Protein AF-A0A353NQK4-F1 (afdb_monomer)

Radius of gyration: 13.47 Å; Cα contacts (8 Å, |Δi|>4): 122; chains: 1; bounding box: 34×25×30 Å

pLDDT: mean 97.19, std 3.07, range [75.44, 98.81]

Foldseek 3Di:
DDPVVVLPPPHDFDEEEAEQQQQHNVVVLVVVVVCVVVPHQAYHYHDQDPCPPVDDPVVVVSSVNSVVNVDDPVVVVVSVVVSVVPDPRHD

Nearest PDB structures (foldseek):
  5ey5-assembly1_C  TM=9.584E-01  e=1.186E-08  synthetic construct
  1kfc-assembly1_A-2  TM=9.372E-01  e=1.047E-07  Salmonella enterica subsp. enterica serovar Typhimurium
  6wdu-assembly1_A  TM=9.304E-01  e=8.536E-08  Salmonella enterica subsp. enterica serovar Typhimurium str. LT2
  7l5h-assembly1_A-2  TM=9.275E-01  e=9.781E-08  Salmonella enterica subsp. enterica serovar Typhimurium str. LT2
  1bks-assembly1_A  TM=9.285E-01  e=1.200E-07  Salmonella enterica subsp. enterica serovar Typhimurium

Sequence (91 aa):
MNRLPQVFSNGKAFIPFITAGDPSLEITEQLVINMAEAGADLIELGIPFSDPIAEGPVIQEADNRALIAGTTTDKIFAMVGRIRQTCQVPI

Solvent-accessible surface area (backbone atoms only — not comparable to full-atom values): 5296 Å² total; per-residue (Å²): 134,91,61,66,73,68,43,56,70,83,56,88,66,48,68,55,74,46,43,46,12,39,75,32,55,73,52,33,55,52,48,55,53,50,41,45,76,73,63,36,45,33,41,46,71,41,80,56,53,98,77,54,83,89,54,55,72,73,54,46,52,32,17,50,41,5,5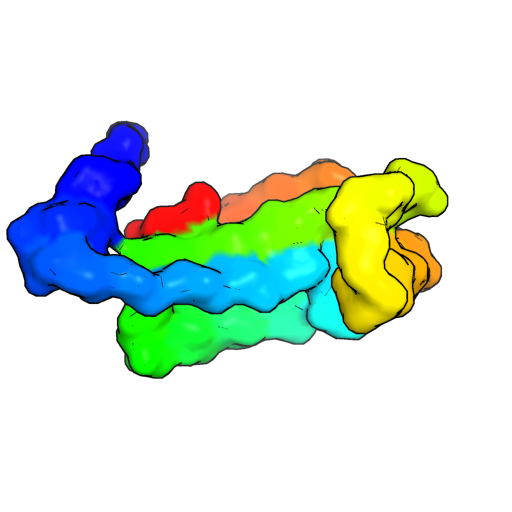0,73,60,65,52,46,72,70,59,50,53,54,48,50,58,55,48,57,77,82,47,85,60,45,108

Structure (mmCIF, N/CA/C/O backbone):
data_AF-A0A353NQK4-F1
#
_entry.id   AF-A0A353NQK4-F1
#
loop_
_atom_site.group_PDB
_atom_site.id
_atom_site.type_symbol
_atom_site.label_atom_id
_atom_site.label_alt_id
_atom_site.label_comp_id
_atom_site.label_asym_id
_atom_site.label_entity_id
_atom_site.label_seq_id
_atom_site.pdbx_PDB_ins_code
_atom_site.Cartn_x
_atom_site.Cartn_y
_atom_site.Cartn_z
_atom_site.occupancy
_atom_site.B_iso_or_equiv
_atom_site.auth_seq_id
_atom_site.auth_comp_id
_atom_site.auth_asym_id
_atom_site.auth_atom_id
_atom_site.pdbx_PDB_model_num
ATOM 1 N N . MET A 1 1 ? -20.822 -0.668 -1.486 1.00 75.44 1 MET A N 1
ATOM 2 C CA . MET A 1 1 ? -21.189 0.428 -0.560 1.00 75.44 1 MET A CA 1
ATOM 3 C C . MET A 1 1 ? -19.924 1.161 -0.150 1.00 75.44 1 MET A C 1
ATOM 5 O O . MET A 1 1 ? -18.902 0.504 0.006 1.00 75.44 1 MET A O 1
ATOM 9 N N . ASN A 1 2 ? -19.979 2.486 -0.015 1.00 91.81 2 ASN A N 1
ATOM 10 C CA . ASN A 1 2 ? -18.846 3.296 0.436 1.00 91.81 2 ASN A CA 1
ATOM 11 C C . ASN A 1 2 ? -18.666 3.144 1.958 1.00 91.81 2 ASN A C 1
ATOM 13 O O . ASN A 1 2 ? -19.619 3.350 2.705 1.00 91.81 2 ASN A O 1
ATOM 17 N N . ARG A 1 3 ? -17.458 2.772 2.392 1.00 92.75 3 ARG A N 1
ATOM 18 C CA . ARG A 1 3 ? -17.087 2.537 3.795 1.00 92.75 3 ARG A CA 1
ATOM 19 C C . ARG A 1 3 ? -16.182 3.632 4.376 1.00 92.75 3 ARG A C 1
ATOM 21 O O . ARG A 1 3 ? -15.764 3.513 5.515 1.00 92.75 3 ARG A O 1
ATOM 28 N N . LEU A 1 4 ? -15.863 4.687 3.630 1.00 94.12 4 LEU A N 1
ATOM 29 C CA . LEU A 1 4 ? -14.985 5.757 4.113 1.00 94.12 4 LEU A CA 1
ATOM 30 C C . LEU A 1 4 ? -15.609 6.618 5.227 1.00 94.12 4 LEU A C 1
ATOM 32 O O . LEU A 1 4 ? -14.893 6.938 6.169 1.00 94.12 4 LEU A O 1
ATOM 36 N N . PRO A 1 5 ? -16.917 6.957 5.220 1.00 93.69 5 PRO A N 1
ATOM 37 C CA . PRO A 1 5 ? -17.478 7.814 6.272 1.00 93.69 5 PRO A CA 1
ATOM 38 C C . PRO A 1 5 ? -17.346 7.249 7.697 1.00 93.69 5 PRO A C 1
ATOM 40 O O . PRO A 1 5 ? -17.165 8.010 8.641 1.00 93.69 5 PRO A O 1
ATOM 43 N N . GLN A 1 6 ? -17.401 5.922 7.856 1.00 92.19 6 GLN A N 1
ATOM 44 C CA . GLN A 1 6 ? -17.267 5.250 9.160 1.00 92.19 6 GLN A CA 1
ATOM 45 C C . GLN A 1 6 ? -15.827 5.255 9.705 1.00 92.19 6 GLN A C 1
ATOM 47 O O . GLN A 1 6 ? -15.650 5.189 10.914 1.00 92.19 6 GLN A O 1
ATOM 52 N N . VAL A 1 7 ? -14.807 5.381 8.847 1.00 95.69 7 VAL A N 1
ATOM 53 C CA . VAL A 1 7 ? -13.386 5.445 9.259 1.00 95.69 7 VAL A CA 1
ATOM 54 C C . VAL A 1 7 ? -13.136 6.663 10.150 1.00 95.69 7 VAL A C 1
ATOM 56 O O . VAL A 1 7 ? -12.378 6.603 11.109 1.00 95.69 7 VAL A O 1
ATOM 59 N N . PHE A 1 8 ? -13.821 7.771 9.866 1.00 94.81 8 PHE A N 1
ATOM 60 C CA . PHE A 1 8 ? -13.601 9.055 10.532 1.00 94.81 8 PHE A CA 1
ATOM 61 C C . PHE A 1 8 ? -14.659 9.383 11.597 1.00 94.81 8 PHE A C 1
ATOM 63 O O . PHE A 1 8 ? -14.630 10.468 12.176 1.00 94.81 8 PHE A O 1
ATOM 70 N N . SER A 1 9 ? -15.607 8.476 11.877 1.00 94.06 9 SER A N 1
ATOM 71 C CA . SER A 1 9 ? -16.695 8.755 12.827 1.00 94.06 9 SER A CA 1
ATOM 72 C C . SER A 1 9 ? -16.252 8.717 14.291 1.00 94.06 9 SER A C 1
ATOM 74 O O . SER A 1 9 ? -16.902 9.323 15.138 1.00 94.06 9 SER A O 1
ATOM 76 N N . ASN A 1 10 ? -15.152 8.019 14.590 1.00 87.62 10 ASN A N 1
ATOM 77 C CA . ASN A 1 10 ? -14.692 7.752 15.958 1.00 87.62 10 ASN A CA 1
ATOM 78 C C . ASN A 1 10 ? -13.414 8.526 16.331 1.00 87.62 10 ASN A C 1
ATOM 80 O O . ASN A 1 10 ? -12.736 8.178 17.296 1.00 87.62 10 ASN A O 1
ATOM 84 N N . GLY A 1 11 ? -13.095 9.596 15.597 1.00 89.25 11 GLY A N 1
ATOM 85 C CA . GLY A 1 11 ? -11.945 10.458 15.868 1.00 89.25 11 GLY A CA 1
ATOM 86 C C . GLY A 1 11 ? -10.818 10.289 14.852 1.00 89.25 11 GLY A C 1
ATOM 87 O O . GLY A 1 11 ? -11.046 10.386 13.649 1.00 89.25 11 GLY A O 1
ATOM 88 N N . LYS A 1 12 ? -9.581 10.137 15.337 1.00 95.00 12 LYS A N 1
ATOM 89 C CA . LYS A 1 12 ? -8.391 10.024 14.479 1.00 95.00 12 LYS A CA 1
ATOM 90 C C . LYS A 1 12 ? -8.338 8.639 13.837 1.00 95.00 12 LYS A C 1
ATOM 92 O O . LYS A 1 12 ? -8.546 7.662 14.543 1.00 95.00 12 LYS A O 1
ATOM 97 N N . ALA A 1 13 ? -7.989 8.590 12.555 1.00 97.31 13 ALA A N 1
ATOM 98 C CA . ALA A 1 13 ? -7.758 7.351 11.823 1.00 97.31 13 ALA A CA 1
ATOM 99 C C . ALA A 1 13 ? -6.256 7.048 11.730 1.00 97.31 13 ALA A C 1
ATOM 101 O O . ALA A 1 13 ? -5.451 7.953 11.483 1.00 97.31 13 ALA A O 1
ATOM 102 N N . PHE A 1 14 ? -5.886 5.784 11.895 1.00 97.56 14 PHE A N 1
ATOM 103 C CA . PHE A 1 14 ? -4.572 5.260 11.555 1.00 97.56 14 PHE A CA 1
ATOM 104 C C . PHE A 1 14 ? -4.623 4.588 10.179 1.00 97.56 14 PHE A C 1
ATOM 106 O O . PHE A 1 14 ? -5.375 3.634 9.969 1.00 97.56 14 PHE A O 1
ATOM 113 N N . ILE A 1 15 ? -3.826 5.113 9.244 1.00 98.31 15 ILE A N 1
ATOM 114 C CA . ILE A 1 15 ? -3.868 4.752 7.824 1.00 98.31 15 ILE A CA 1
ATOM 115 C C . ILE A 1 15 ? -2.463 4.322 7.375 1.00 98.31 15 ILE A C 1
ATOM 117 O O . ILE A 1 15 ? -1.649 5.180 7.029 1.00 98.31 15 ILE A O 1
ATOM 121 N N . PRO A 1 16 ? -2.114 3.025 7.443 1.00 98.50 16 PRO A N 1
ATOM 122 C CA . PRO A 1 16 ? -0.876 2.530 6.861 1.00 98.50 16 PRO A CA 1
ATOM 123 C C . PRO A 1 16 ? -0.944 2.507 5.330 1.00 98.50 16 PRO A C 1
ATOM 125 O O . PRO A 1 16 ? -1.978 2.188 4.742 1.00 98.50 16 PRO A O 1
ATOM 128 N N . PHE A 1 17 ? 0.201 2.775 4.707 1.00 98.75 17 PHE A N 1
ATOM 129 C CA . PHE A 1 17 ? 0.428 2.645 3.271 1.00 98.75 17 PHE A CA 1
ATOM 130 C C . PHE A 1 17 ? 1.430 1.520 3.001 1.00 98.75 17 PHE A C 1
ATOM 132 O O . PHE A 1 17 ? 2.456 1.437 3.683 1.00 98.75 17 PHE A O 1
ATOM 139 N N . ILE A 1 18 ? 1.165 0.699 1.982 1.00 98.62 18 ILE A N 1
ATOM 140 C CA . ILE A 1 18 ? 2.150 -0.213 1.385 1.00 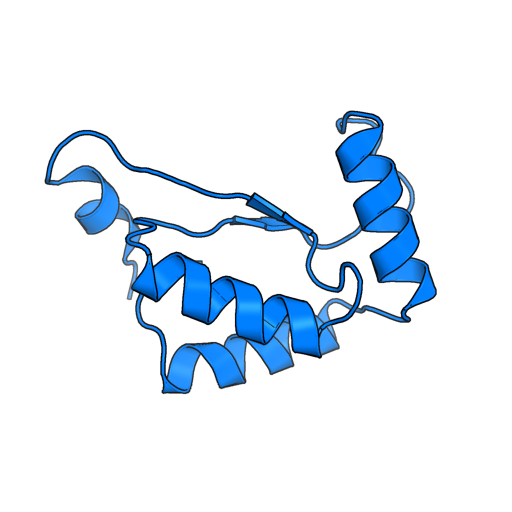98.62 18 ILE A CA 1
ATOM 141 C C . ILE A 1 18 ? 2.022 -0.227 -0.141 1.00 98.62 18 ILE A C 1
ATOM 143 O O . ILE A 1 18 ? 0.922 -0.136 -0.689 1.00 98.62 18 ILE A O 1
ATOM 147 N N . THR A 1 19 ? 3.143 -0.415 -0.835 1.00 98.81 19 THR A N 1
ATOM 148 C CA . THR A 1 19 ? 3.138 -0.692 -2.275 1.00 98.81 19 THR A CA 1
ATOM 149 C C . THR A 1 19 ? 2.701 -2.136 -2.511 1.00 98.81 19 THR A C 1
ATOM 151 O O . THR A 1 19 ? 3.288 -3.083 -1.980 1.00 98.81 19 THR A O 1
ATOM 154 N N . ALA A 1 20 ? 1.663 -2.330 -3.321 1.00 98.81 20 ALA A N 1
ATOM 155 C CA . ALA A 1 20 ? 1.177 -3.656 -3.650 1.00 98.81 20 ALA A CA 1
ATOM 156 C C . ALA A 1 20 ? 2.218 -4.417 -4.476 1.00 98.81 20 ALA A C 1
ATOM 158 O O . ALA A 1 20 ? 2.708 -3.922 -5.488 1.00 98.81 20 ALA A O 1
ATOM 159 N N . GLY A 1 21 ? 2.521 -5.643 -4.057 1.00 98.56 21 GLY A N 1
ATOM 160 C CA . GLY A 1 21 ? 3.544 -6.469 -4.681 1.00 98.56 21 GLY A CA 1
ATOM 161 C C . GLY A 1 21 ? 4.947 -6.301 -4.105 1.00 98.56 21 GLY A C 1
ATOM 162 O O . GLY A 1 21 ? 5.843 -6.980 -4.591 1.00 98.56 21 GLY A O 1
ATOM 163 N N . ASP A 1 22 ? 5.155 -5.459 -3.086 1.00 98.69 22 ASP A N 1
ATOM 164 C CA . ASP A 1 22 ? 6.441 -5.356 -2.390 1.00 98.69 22 ASP A CA 1
ATOM 165 C C . ASP A 1 22 ? 6.469 -6.229 -1.111 1.00 98.69 22 ASP A C 1
ATOM 167 O O . ASP A 1 22 ? 5.654 -6.013 -0.209 1.00 98.69 22 ASP A O 1
ATOM 171 N N . PRO A 1 23 ? 7.375 -7.223 -0.987 1.00 97.88 23 PRO A N 1
ATOM 172 C CA . PRO A 1 23 ? 8.246 -7.775 -2.033 1.00 97.88 23 PRO A CA 1
ATOM 173 C C . PRO A 1 23 ? 7.531 -8.788 -2.950 1.00 97.88 23 PRO A C 1
ATOM 175 O O . PRO A 1 23 ? 8.113 -9.229 -3.939 1.00 97.88 23 PRO A O 1
ATOM 178 N N . SER A 1 24 ? 6.303 -9.205 -2.611 1.00 98.44 24 SER A N 1
ATOM 179 C CA . SER A 1 24 ? 5.429 -10.012 -3.475 1.00 98.44 24 SER A CA 1
ATOM 180 C C . SER A 1 24 ? 3.952 -9.805 -3.116 1.00 98.44 24 SER A C 1
ATOM 182 O O . SER A 1 24 ? 3.631 -9.329 -2.025 1.00 98.44 24 SER A O 1
ATOM 184 N N . LEU A 1 25 ? 3.032 -10.196 -4.004 1.00 98.50 25 LEU A N 1
ATOM 185 C CA . LEU A 1 25 ? 1.587 -10.078 -3.755 1.00 98.50 25 LEU A CA 1
ATOM 186 C C . LEU A 1 25 ? 1.106 -10.976 -2.609 1.00 98.50 25 LEU A C 1
ATOM 188 O O . LEU A 1 25 ? 0.198 -10.601 -1.875 1.00 98.50 25 LEU A O 1
ATOM 192 N N . GLU A 1 26 ? 1.723 -12.142 -2.427 1.00 98.31 26 GLU A N 1
ATOM 193 C CA . GLU A 1 26 ? 1.419 -13.047 -1.315 1.00 98.31 26 GLU A CA 1
ATOM 194 C C . GLU A 1 26 ? 1.754 -12.396 0.030 1.00 98.31 26 GLU A C 1
ATOM 196 O O . GLU A 1 26 ? 1.012 -12.561 0.999 1.00 98.31 26 GLU A O 1
ATOM 201 N N . ILE A 1 27 ? 2.855 -11.639 0.085 1.00 98.44 27 ILE A N 1
ATOM 202 C CA . ILE A 1 27 ? 3.230 -10.876 1.276 1.00 98.44 27 ILE A CA 1
ATOM 203 C C . ILE A 1 27 ? 2.317 -9.663 1.451 1.00 98.44 27 ILE A C 1
ATOM 205 O O . ILE A 1 27 ? 1.864 -9.422 2.566 1.00 98.44 27 ILE A O 1
ATOM 209 N N . THR A 1 28 ? 1.972 -8.942 0.379 1.00 98.62 28 THR A N 1
ATOM 210 C CA . THR A 1 28 ? 0.987 -7.849 0.454 1.00 98.62 28 THR A CA 1
ATOM 211 C C . THR A 1 28 ? -0.341 -8.329 1.043 1.00 98.62 28 THR A C 1
ATOM 213 O O . THR A 1 28 ? -0.874 -7.685 1.941 1.00 98.62 28 THR A O 1
ATOM 216 N N . GLU A 1 29 ? -0.858 -9.478 0.599 1.00 98.50 29 GLU A N 1
ATOM 217 C CA . GLU A 1 29 ? -2.107 -10.054 1.112 1.00 98.50 29 GLU A CA 1
ATOM 218 C C . GLU A 1 29 ? -2.035 -10.346 2.619 1.00 98.50 29 GLU A C 1
ATOM 220 O O . GLU A 1 29 ? -2.931 -9.950 3.367 1.00 98.50 29 GLU A O 1
ATOM 225 N N . GLN A 1 30 ? -0.938 -10.952 3.083 1.00 98.50 30 GLN A N 1
ATOM 226 C CA . GLN A 1 30 ? -0.701 -11.196 4.511 1.00 98.50 30 GLN A CA 1
ATOM 227 C C . GLN A 1 30 ? -0.593 -9.891 5.307 1.00 98.50 30 GLN A C 1
ATOM 229 O O . GLN A 1 30 ? -1.192 -9.766 6.373 1.00 98.50 30 GLN A O 1
ATOM 234 N N . LEU A 1 31 ? 0.141 -8.902 4.789 1.00 98.50 31 LEU A N 1
ATOM 235 C CA . LEU A 1 31 ? 0.319 -7.608 5.443 1.00 98.50 31 LEU A CA 1
ATOM 236 C C . LEU A 1 31 ? -1.007 -6.867 5.605 1.00 98.50 31 LEU A C 1
ATOM 238 O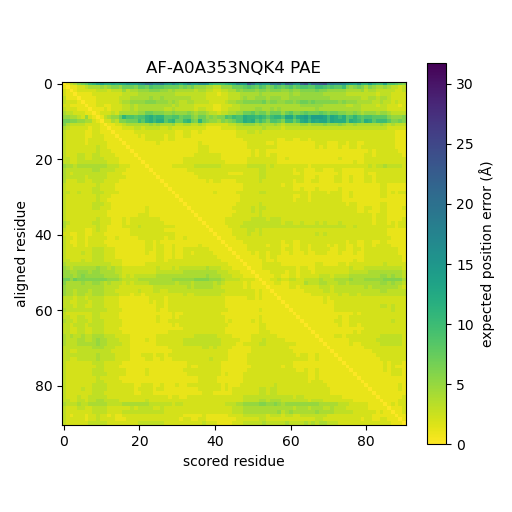 O . LEU A 1 31 ? -1.269 -6.358 6.687 1.00 98.50 31 LEU A O 1
ATOM 242 N N . VAL A 1 32 ? -1.864 -6.846 4.582 1.00 98.50 32 VAL A N 1
ATOM 243 C CA . VAL A 1 32 ? -3.175 -6.181 4.660 1.00 98.50 32 VAL A CA 1
ATOM 244 C C . VAL A 1 32 ? -4.052 -6.801 5.749 1.00 98.50 32 VAL A C 1
ATOM 246 O O . VAL A 1 32 ? -4.687 -6.075 6.514 1.00 98.50 32 VAL A O 1
ATOM 249 N N . ILE A 1 33 ? -4.078 -8.132 5.845 1.00 98.19 33 ILE A N 1
ATOM 250 C CA . ILE A 1 33 ? -4.841 -8.835 6.886 1.00 98.19 33 ILE A CA 1
ATOM 251 C C . ILE A 1 33 ? -4.264 -8.509 8.268 1.00 98.19 33 ILE A C 1
ATOM 253 O O . ILE A 1 33 ? -5.003 -8.085 9.153 1.00 98.19 33 ILE A O 1
ATOM 257 N N . ASN A 1 34 ? -2.943 -8.597 8.426 1.00 98.44 34 ASN A N 1
ATOM 258 C CA . ASN A 1 34 ? -2.280 -8.318 9.698 1.00 98.44 34 ASN A CA 1
ATOM 259 C C . ASN A 1 34 ? -2.436 -6.850 10.133 1.00 98.44 34 ASN A C 1
ATOM 261 O O . ASN A 1 34 ? -2.603 -6.578 11.316 1.00 98.44 34 ASN A O 1
ATOM 265 N N . MET A 1 35 ? -2.404 -5.893 9.200 1.00 98.50 35 MET A N 1
ATOM 266 C CA . MET A 1 35 ? -2.650 -4.473 9.483 1.00 98.50 35 MET A CA 1
ATOM 267 C C . MET A 1 35 ? -4.085 -4.238 9.951 1.00 98.50 35 MET A C 1
ATOM 269 O O . MET A 1 35 ? -4.301 -3.488 10.902 1.00 98.50 35 MET A O 1
ATOM 273 N N . ALA A 1 36 ? -5.059 -4.897 9.318 1.00 97.94 36 ALA A N 1
ATOM 274 C CA . ALA A 1 36 ? -6.450 -4.842 9.748 1.00 97.94 36 ALA A CA 1
ATOM 275 C C . ALA A 1 36 ? -6.623 -5.415 11.166 1.00 97.94 36 ALA A C 1
ATOM 277 O O . ALA A 1 36 ? -7.252 -4.780 12.010 1.00 97.94 36 ALA A O 1
ATOM 278 N N . GLU A 1 37 ? -6.020 -6.571 11.457 1.00 98.12 37 GLU A N 1
ATOM 279 C CA . GLU A 1 37 ? -6.037 -7.189 12.793 1.00 98.12 37 GLU A CA 1
ATOM 280 C C . GLU A 1 37 ? -5.304 -6.347 13.849 1.00 98.12 37 GLU A C 1
ATOM 282 O O . GLU A 1 37 ? -5.718 -6.307 15.008 1.00 98.12 37 GLU A O 1
ATOM 287 N N . ALA A 1 38 ? -4.251 -5.631 13.450 1.00 98.25 38 ALA A N 1
ATOM 288 C CA . ALA A 1 38 ? -3.500 -4.720 14.308 1.00 98.25 38 ALA A CA 1
ATOM 289 C C . ALA A 1 38 ? -4.211 -3.375 14.563 1.00 98.25 38 ALA A C 1
ATOM 291 O O . ALA A 1 38 ? -3.711 -2.572 15.353 1.00 98.25 38 ALA A O 1
ATOM 292 N N . GLY A 1 39 ?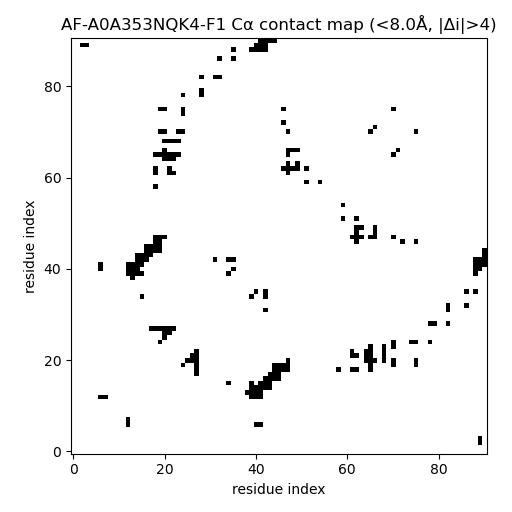 -5.365 -3.127 13.932 1.00 96.81 39 GLY A N 1
ATOM 293 C CA . GLY A 1 39 ? -6.199 -1.950 14.184 1.00 96.81 39 GLY A CA 1
ATOM 294 C C . GLY A 1 39 ? -6.044 -0.803 13.184 1.00 96.81 39 GLY A C 1
ATOM 295 O O . GLY A 1 39 ? 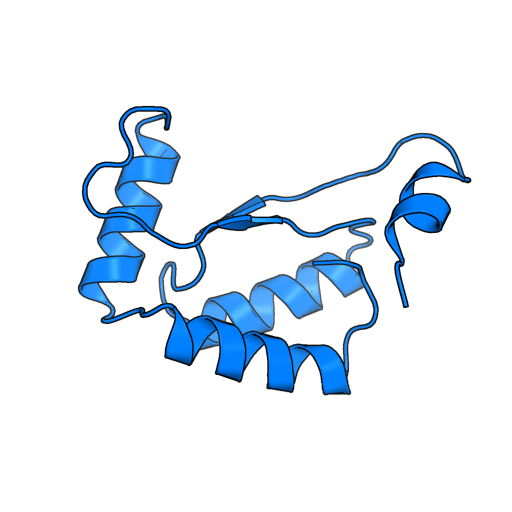-6.273 0.344 13.556 1.00 96.81 39 GLY A O 1
ATOM 296 N N . ALA A 1 40 ? -5.652 -1.071 11.935 1.00 98.00 40 ALA A N 1
ATOM 297 C CA . ALA A 1 40 ? -5.746 -0.076 10.864 1.00 98.00 40 ALA A CA 1
ATOM 298 C C . ALA A 1 40 ? -7.212 0.278 10.553 1.00 98.00 40 ALA A C 1
ATOM 300 O O . ALA A 1 40 ? -8.040 -0.611 10.347 1.00 98.00 40 ALA A O 1
ATOM 301 N N . ASP A 1 41 ? -7.522 1.574 10.459 1.00 97.75 41 ASP A N 1
ATOM 302 C CA . ASP A 1 41 ? -8.881 2.053 10.166 1.00 97.75 41 ASP A CA 1
ATOM 303 C C . ASP A 1 41 ? -9.177 2.085 8.651 1.00 97.75 41 ASP A C 1
ATOM 305 O O . ASP A 1 41 ? -10.318 1.912 8.219 1.00 97.75 41 ASP A O 1
ATOM 309 N N . LEU A 1 42 ? -8.139 2.297 7.839 1.00 97.94 42 LEU A N 1
ATOM 310 C CA . LEU A 1 42 ? -8.117 2.289 6.371 1.00 97.94 42 LEU A CA 1
ATOM 311 C C . LEU A 1 42 ? -6.711 1.854 5.950 1.00 97.94 42 LEU A C 1
ATOM 313 O O . LEU A 1 42 ? -5.748 2.234 6.602 1.00 97.94 42 LEU A O 1
ATOM 317 N N . ILE A 1 43 ? -6.572 1.079 4.880 1.00 98.56 43 ILE A N 1
ATOM 318 C CA . ILE A 1 43 ? -5.260 0.654 4.374 1.00 98.56 43 ILE A CA 1
ATOM 319 C C . ILE A 1 43 ? -5.090 1.209 2.967 1.00 98.56 43 ILE A C 1
ATOM 321 O 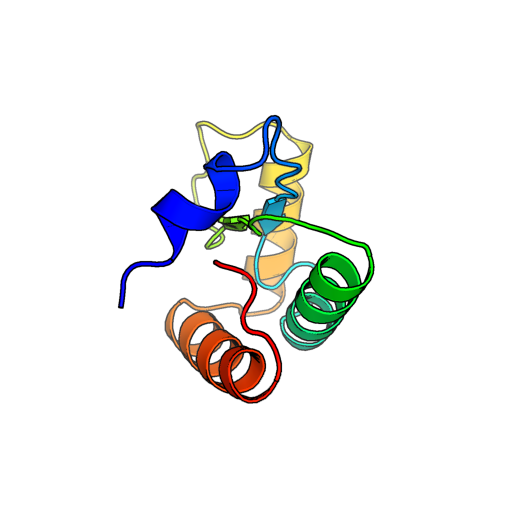O . ILE A 1 43 ? -5.902 0.921 2.099 1.00 98.56 43 ILE A O 1
ATOM 325 N N . GLU A 1 44 ? -4.033 1.972 2.721 1.00 98.56 44 GLU A N 1
ATOM 326 C CA . GLU A 1 44 ? -3.714 2.444 1.376 1.00 98.56 44 GLU A CA 1
ATOM 327 C C . GLU A 1 44 ? -2.821 1.426 0.656 1.00 98.56 44 GLU A C 1
ATOM 329 O O . GLU A 1 44 ? -1.742 1.065 1.133 1.00 98.56 44 GLU A O 1
ATOM 334 N N . LEU A 1 45 ? -3.283 0.956 -0.506 1.00 98.31 45 LEU A N 1
ATOM 335 C CA . LEU A 1 45 ? -2.505 0.102 -1.403 1.00 98.31 45 LEU A CA 1
ATOM 336 C C . LEU A 1 45 ? -2.050 0.897 -2.627 1.00 98.31 45 LEU A C 1
ATOM 338 O O . LEU A 1 45 ? -2.853 1.204 -3.511 1.00 98.31 45 LEU A O 1
ATOM 342 N N . GLY A 1 46 ? -0.751 1.179 -2.700 1.00 98.50 46 GLY A N 1
ATOM 343 C CA . GLY A 1 46 ? -0.130 1.788 -3.873 1.00 98.50 46 GLY A CA 1
ATOM 344 C C . GLY A 1 46 ? -0.057 0.803 -5.039 1.00 98.50 46 GLY A C 1
ATOM 345 O O . GLY A 1 46 ? 0.400 -0.328 -4.874 1.00 98.50 46 GLY A O 1
ATOM 346 N N . ILE A 1 47 ? -0.489 1.221 -6.230 1.00 98.62 47 ILE A N 1
ATOM 347 C CA . ILE A 1 47 ? -0.204 0.489 -7.470 1.00 98.62 47 ILE A CA 1
ATOM 348 C C . ILE A 1 47 ? 1.197 0.920 -7.923 1.00 98.62 47 ILE A C 1
ATOM 350 O O . ILE A 1 47 ? 1.367 2.107 -8.204 1.00 98.62 47 ILE A O 1
ATOM 354 N N . PRO A 1 48 ? 2.179 0.004 -8.010 1.00 98.56 48 PRO A N 1
ATOM 355 C CA . PRO A 1 48 ? 3.543 0.373 -8.360 1.00 98.56 48 PRO A CA 1
ATOM 356 C C . PRO A 1 48 ? 3.597 0.929 -9.785 1.00 98.56 48 PRO A C 1
ATOM 358 O O . PRO A 1 48 ? 2.970 0.382 -10.700 1.00 98.56 48 PRO A O 1
ATOM 361 N N . PHE A 1 49 ? 4.351 2.010 -9.977 1.00 98.50 49 PHE A N 1
ATOM 362 C CA . PHE A 1 49 ? 4.451 2.715 -11.253 1.00 98.50 49 PHE A CA 1
ATOM 363 C C . PHE A 1 49 ? 5.908 2.829 -11.712 1.00 98.50 49 PHE A C 1
ATOM 365 O O . PHE A 1 49 ? 6.816 2.883 -10.892 1.00 98.50 49 PHE A O 1
ATOM 372 N N . SER A 1 50 ? 6.147 2.831 -13.028 1.00 97.06 50 SER A N 1
ATOM 373 C CA . SER A 1 50 ? 7.508 2.865 -13.591 1.00 97.06 50 SER A CA 1
ATOM 374 C C . SER A 1 50 ? 8.212 4.205 -13.391 1.00 97.06 50 SER A C 1
ATOM 376 O O . SER A 1 50 ? 9.438 4.241 -13.325 1.00 97.06 50 SER A O 1
ATOM 378 N N . ASP A 1 51 ? 7.443 5.290 -13.272 1.00 97.62 51 ASP A N 1
ATOM 379 C CA . ASP A 1 51 ? 7.953 6.659 -13.180 1.00 97.62 51 ASP A CA 1
ATOM 380 C C . ASP A 1 51 ? 7.344 7.413 -11.972 1.00 97.62 51 ASP A C 1
ATOM 382 O O . ASP A 1 51 ? 6.622 8.402 -12.151 1.00 97.62 51 ASP A O 1
ATOM 386 N N . PRO A 1 52 ? 7.582 6.965 -10.720 1.00 95.81 52 PRO A N 1
ATOM 387 C CA . PRO A 1 52 ? 6.939 7.498 -9.514 1.00 95.81 52 PRO A CA 1
ATOM 388 C C . PRO A 1 52 ? 7.589 8.813 -9.035 1.00 95.81 52 PRO A C 1
ATOM 390 O O . PRO A 1 52 ? 8.161 8.908 -7.952 1.00 95.81 52 PRO A O 1
ATOM 393 N N . ILE A 1 53 ? 7.508 9.868 -9.854 1.00 96.56 53 ILE A N 1
ATOM 394 C CA . ILE A 1 53 ? 8.229 11.142 -9.641 1.00 96.56 53 ILE A CA 1
ATOM 395 C C . ILE A 1 53 ? 7.790 11.941 -8.402 1.00 96.56 53 ILE A C 1
ATOM 397 O O . ILE A 1 53 ? 8.498 12.857 -7.988 1.00 96.56 53 ILE A O 1
ATOM 401 N N . ALA A 1 54 ? 6.616 11.637 -7.843 1.00 97.00 54 ALA A N 1
ATOM 402 C CA . ALA A 1 54 ? 6.091 12.287 -6.642 1.00 97.00 54 ALA A CA 1
ATOM 403 C C . ALA A 1 54 ? 6.564 11.610 -5.343 1.00 97.00 54 ALA A C 1
ATOM 405 O O . ALA A 1 54 ? 6.427 12.190 -4.267 1.00 97.00 54 ALA A O 1
ATOM 406 N N . GLU A 1 55 ? 7.121 10.404 -5.446 1.00 96.88 55 GLU A N 1
ATOM 407 C CA . GLU A 1 55 ? 7.440 9.558 -4.306 1.00 96.88 55 GLU A CA 1
ATOM 408 C C . GLU A 1 55 ? 8.857 9.794 -3.780 1.00 96.88 55 GLU A C 1
ATOM 410 O O . GLU A 1 55 ? 9.776 10.153 -4.519 1.00 96.88 55 GLU A O 1
ATOM 415 N N . GLY A 1 56 ? 9.055 9.550 -2.484 1.00 98.19 56 GLY A N 1
ATOM 416 C CA . GLY A 1 56 ? 10.385 9.515 -1.873 1.00 98.19 56 GLY A CA 1
ATOM 417 C C . GLY A 1 56 ? 11.140 8.213 -2.187 1.00 98.19 56 GLY A C 1
ATOM 418 O O . GLY A 1 56 ? 10.520 7.220 -2.564 1.00 98.19 56 GLY A O 1
ATOM 419 N N . PRO A 1 57 ? 12.468 8.157 -1.960 1.00 98.25 57 PRO A N 1
ATOM 420 C CA . PRO A 1 57 ? 13.309 7.021 -2.360 1.00 98.25 57 PRO A CA 1
ATOM 421 C C . PRO A 1 57 ? 12.846 5.672 -1.789 1.00 98.25 57 PRO A C 1
ATOM 423 O O . PRO A 1 57 ? 12.928 4.658 -2.469 1.00 98.25 57 PRO A O 1
ATOM 426 N N . VAL A 1 58 ? 12.291 5.661 -0.573 1.00 98.62 58 VAL A N 1
ATOM 427 C CA . VAL A 1 58 ? 11.766 4.440 0.063 1.00 98.62 58 VAL A CA 1
ATOM 428 C C . VAL A 1 58 ? 10.620 3.825 -0.746 1.00 98.62 58 VAL A C 1
ATOM 430 O O . VAL A 1 58 ? 10.594 2.612 -0.945 1.00 98.62 58 VAL A O 1
ATOM 433 N N . ILE A 1 59 ? 9.689 4.653 -1.225 1.00 98.69 59 ILE A N 1
ATOM 434 C CA . ILE A 1 59 ? 8.539 4.186 -2.006 1.00 98.69 59 ILE A CA 1
ATOM 435 C C . ILE A 1 59 ? 8.949 3.906 -3.453 1.00 98.69 59 ILE A C 1
ATOM 437 O O . ILE A 1 59 ? 8.542 2.890 -4.001 1.00 98.69 59 ILE A O 1
ATOM 441 N N . GLN A 1 60 ? 9.851 4.703 -4.037 1.00 98.62 60 GLN A N 1
ATOM 442 C CA . GLN A 1 60 ? 10.418 4.403 -5.360 1.00 98.62 60 GLN A CA 1
ATOM 443 C C . GLN A 1 60 ? 11.096 3.019 -5.397 1.00 98.62 60 GLN A C 1
ATOM 445 O O . GLN A 1 60 ? 10.945 2.263 -6.357 1.00 98.62 60 GLN A O 1
ATOM 450 N N . GLU A 1 61 ? 11.830 2.650 -4.343 1.00 98.56 61 GLU A N 1
ATOM 451 C CA . GLU A 1 61 ? 12.436 1.321 -4.231 1.00 98.56 61 GLU A CA 1
ATOM 452 C C . GLU A 1 61 ? 11.396 0.207 -4.035 1.00 98.56 61 GLU A C 1
ATOM 454 O O . GLU A 1 61 ? 11.583 -0.892 -4.563 1.00 98.56 61 GLU A O 1
ATOM 459 N N . ALA A 1 62 ? 10.315 0.474 -3.296 1.00 98.75 62 ALA A N 1
ATOM 460 C CA . ALA A 1 62 ? 9.198 -0.457 -3.135 1.00 98.75 62 ALA A CA 1
ATOM 461 C C . ALA A 1 62 ? 8.480 -0.712 -4.469 1.00 98.75 62 ALA A C 1
ATOM 463 O O . ALA A 1 62 ? 8.261 -1.868 -4.837 1.00 98.75 62 ALA A O 1
ATOM 464 N N . ASP A 1 63 ? 8.218 0.346 -5.241 1.00 98.69 63 ASP A N 1
ATOM 465 C CA . ASP A 1 63 ? 7.663 0.258 -6.593 1.00 98.69 63 ASP A CA 1
ATOM 466 C C . ASP A 1 63 ? 8.564 -0.577 -7.503 1.00 98.69 63 ASP A C 1
ATOM 468 O O . ASP A 1 63 ? 8.094 -1.500 -8.170 1.00 98.69 63 ASP A O 1
ATOM 472 N N . ASN A 1 64 ? 9.877 -0.334 -7.471 1.00 98.50 64 ASN A N 1
ATOM 473 C CA . ASN A 1 64 ? 10.833 -1.108 -8.257 1.00 98.50 64 ASN A CA 1
ATOM 474 C C . ASN A 1 64 ? 10.837 -2.600 -7.873 1.00 98.50 64 ASN A C 1
ATOM 476 O O . ASN A 1 64 ? 10.787 -3.460 -8.754 1.00 98.50 64 ASN A O 1
ATOM 480 N N . ARG A 1 65 ? 10.846 -2.938 -6.573 1.00 98.75 65 ARG A N 1
ATOM 481 C CA . ARG A 1 65 ? 10.759 -4.341 -6.117 1.00 98.75 65 ARG A CA 1
ATOM 482 C C . ARG A 1 65 ? 9.461 -5.002 -6.577 1.00 98.75 65 ARG A C 1
ATOM 484 O O . ARG A 1 65 ? 9.506 -6.118 -7.096 1.00 98.75 65 ARG A O 1
ATOM 491 N N . ALA A 1 66 ? 8.334 -4.303 -6.465 1.00 98.81 66 ALA A N 1
ATOM 492 C CA . ALA A 1 66 ? 7.038 -4.812 -6.894 1.00 98.81 66 ALA A CA 1
ATOM 493 C C . ALA A 1 66 ? 6.955 -5.040 -8.414 1.00 98.81 66 ALA A C 1
ATOM 495 O O . ALA A 1 66 ? 6.416 -6.062 -8.857 1.00 98.81 66 ALA A O 1
ATOM 496 N N . LEU A 1 67 ? 7.514 -4.130 -9.221 1.00 98.62 67 LEU A N 1
ATOM 497 C CA . LEU A 1 67 ? 7.592 -4.268 -10.679 1.00 98.62 67 LEU A CA 1
ATOM 498 C C . LEU A 1 67 ? 8.503 -5.431 -11.091 1.00 98.62 67 LEU A C 1
ATOM 500 O O . LEU A 1 67 ? 8.114 -6.237 -11.937 1.00 98.62 67 LEU A O 1
ATOM 504 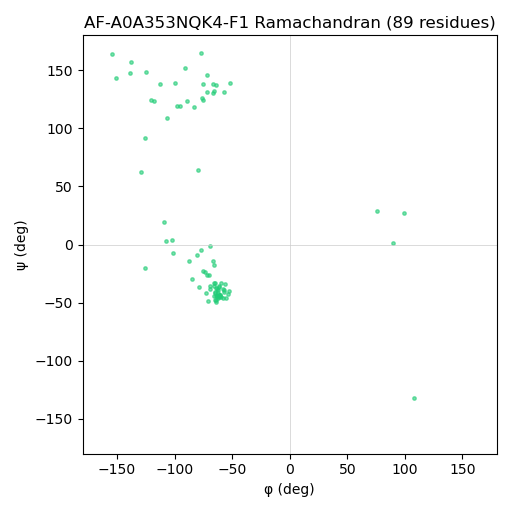N N . ILE A 1 68 ? 9.673 -5.575 -10.457 1.00 98.38 68 ILE A N 1
ATOM 505 C CA . ILE A 1 68 ? 10.594 -6.704 -10.683 1.00 98.38 68 ILE A CA 1
ATOM 506 C C . ILE A 1 68 ? 9.927 -8.041 -10.322 1.00 98.38 68 ILE A C 1
ATOM 508 O O . ILE A 1 68 ? 10.109 -9.028 -11.036 1.00 98.38 68 ILE A O 1
ATOM 512 N N . ALA A 1 69 ? 9.098 -8.076 -9.274 1.00 97.94 69 ALA A N 1
ATOM 513 C CA . ALA A 1 69 ? 8.297 -9.244 -8.898 1.00 97.94 69 ALA A CA 1
ATOM 514 C C . ALA A 1 69 ? 7.155 -9.564 -9.893 1.00 97.94 69 ALA A C 1
ATOM 516 O O . ALA A 1 69 ? 6.420 -10.541 -9.724 1.00 97.94 69 ALA A O 1
ATOM 517 N N . GLY A 1 70 ? 6.989 -8.766 -10.955 1.00 98.06 70 GLY A N 1
ATOM 518 C CA . GLY A 1 70 ? 5.987 -8.979 -11.996 1.00 98.06 70 GLY A CA 1
ATOM 519 C C . GLY A 1 70 ? 4.573 -8.599 -11.559 1.00 98.06 70 GLY A C 1
ATOM 520 O O . GLY A 1 70 ? 3.595 -9.199 -12.032 1.00 98.06 70 GLY A O 1
ATOM 521 N N . THR A 1 71 ? 4.450 -7.645 -10.636 1.00 98.69 71 THR A N 1
ATOM 522 C CA . THR A 1 71 ? 3.157 -7.112 -10.201 1.00 98.69 71 THR A CA 1
ATOM 523 C C . THR A 1 71 ? 2.482 -6.357 -11.340 1.00 98.69 71 THR A C 1
ATOM 525 O O . THR A 1 71 ? 3.115 -5.628 -12.094 1.00 98.69 71 THR A O 1
ATOM 528 N N . THR A 1 72 ? 1.173 -6.555 -11.483 1.00 98.56 72 THR A N 1
ATOM 529 C CA . THR A 1 72 ? 0.339 -5.859 -12.472 1.00 98.56 72 THR A CA 1
ATOM 530 C C . THR A 1 72 ? -0.975 -5.467 -11.818 1.00 98.56 72 THR A C 1
ATOM 532 O O . THR A 1 72 ? -1.404 -6.110 -10.855 1.00 98.56 72 THR A O 1
ATOM 535 N N . THR A 1 73 ? -1.645 -4.458 -12.366 1.00 98.50 73 THR A N 1
ATOM 536 C CA . THR A 1 73 ? -2.951 -3.997 -11.886 1.00 98.50 73 THR A CA 1
ATOM 537 C C . THR A 1 73 ? -3.978 -5.132 -11.809 1.00 98.50 73 THR A C 1
ATOM 539 O O . THR A 1 73 ? -4.649 -5.269 -10.789 1.00 98.50 73 THR A O 1
ATOM 542 N N . ASP A 1 74 ? -4.037 -6.019 -12.808 1.00 98.75 74 ASP A N 1
ATOM 543 C CA . ASP A 1 74 ? -4.957 -7.168 -12.807 1.00 98.75 74 ASP A CA 1
ATOM 544 C C . ASP A 1 74 ? -4.692 -8.128 -11.641 1.00 98.75 74 ASP A C 1
ATOM 546 O O . ASP A 1 74 ? -5.620 -8.571 -10.958 1.00 98.75 74 ASP A O 1
ATOM 550 N N . LYS A 1 75 ? -3.415 -8.422 -11.363 1.00 98.69 75 LYS A N 1
ATOM 551 C CA . LYS A 1 75 ? -3.038 -9.270 -10.225 1.00 98.69 75 LYS A CA 1
ATOM 552 C C . LYS A 1 75 ? -3.374 -8.604 -8.885 1.00 98.69 75 LYS A C 1
ATOM 554 O O . LYS A 1 75 ? -3.802 -9.303 -7.967 1.00 98.69 75 LYS A O 1
ATOM 559 N N . ILE A 1 76 ? -3.234 -7.277 -8.784 1.00 98.75 76 ILE A N 1
ATOM 560 C CA . ILE A 1 76 ? -3.626 -6.503 -7.595 1.00 98.75 76 ILE A CA 1
ATOM 561 C C . ILE A 1 76 ? -5.139 -6.596 -7.381 1.00 98.75 76 ILE A C 1
ATOM 563 O O . ILE A 1 76 ? -5.573 -6.945 -6.286 1.00 98.75 76 ILE A O 1
ATOM 567 N N . PHE A 1 77 ? -5.957 -6.363 -8.411 1.00 98.69 77 PHE A N 1
ATOM 568 C CA . PHE A 1 77 ? -7.414 -6.481 -8.286 1.00 98.69 77 PHE A CA 1
ATOM 569 C C . PHE A 1 77 ? -7.857 -7.904 -7.928 1.00 98.69 77 PHE A C 1
ATOM 571 O O . PHE A 1 77 ? -8.739 -8.075 -7.084 1.00 98.69 77 PHE A O 1
ATOM 578 N N . ALA A 1 78 ? -7.219 -8.932 -8.498 1.00 98.69 78 ALA A N 1
ATOM 579 C CA . ALA A 1 78 ? -7.478 -10.322 -8.126 1.00 98.69 78 ALA A CA 1
ATOM 580 C C . ALA A 1 78 ? -7.137 -10.601 -6.649 1.00 98.69 78 ALA A C 1
ATOM 582 O O . ALA A 1 78 ? -7.907 -11.265 -5.953 1.00 98.69 78 ALA A O 1
ATOM 583 N N . MET A 1 79 ? -6.011 -10.072 -6.157 1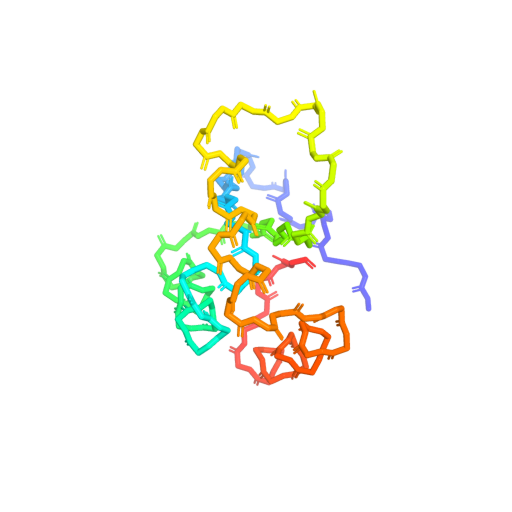.00 98.44 79 MET A N 1
ATOM 584 C CA . MET A 1 79 ? -5.608 -10.158 -4.750 1.00 98.44 79 MET A CA 1
ATOM 585 C C . MET A 1 79 ? -6.590 -9.428 -3.827 1.00 98.44 79 MET A C 1
ATOM 587 O O . MET A 1 79 ? -7.061 -10.018 -2.857 1.00 98.44 79 MET A O 1
ATOM 591 N N . VAL A 1 80 ? -6.979 -8.190 -4.148 1.00 98.38 80 VAL A N 1
ATOM 592 C CA . VAL A 1 80 ? -7.994 -7.442 -3.385 1.00 98.38 80 VAL A CA 1
ATOM 593 C C . VAL A 1 80 ? -9.316 -8.214 -3.342 1.00 98.38 80 VAL A C 1
ATOM 595 O O . VAL A 1 80 ? -9.959 -8.272 -2.296 1.00 98.38 80 VAL A O 1
ATOM 598 N N . GLY A 1 81 ? -9.699 -8.876 -4.438 1.00 98.19 81 GLY A N 1
ATOM 599 C CA . GLY A 1 81 ? -10.863 -9.761 -4.481 1.00 98.19 81 GLY A CA 1
ATOM 600 C C . GLY A 1 81 ? -10.808 -10.900 -3.455 1.00 98.19 81 GLY A C 1
ATOM 601 O O . GLY A 1 81 ? -11.829 -11.196 -2.834 1.00 98.19 81 GLY A O 1
ATOM 602 N N . ARG A 1 82 ? -9.631 -11.502 -3.229 1.00 98.12 82 ARG A N 1
ATOM 603 C CA . ARG A 1 82 ? -9.425 -12.522 -2.182 1.00 98.12 82 ARG A CA 1
ATOM 604 C C . ARG A 1 82 ? -9.458 -11.918 -0.783 1.00 98.12 82 ARG A C 1
ATOM 606 O O . ARG A 1 82 ? -10.231 -12.386 0.047 1.00 98.12 82 ARG A O 1
ATOM 613 N N . ILE A 1 83 ? -8.729 -10.824 -0.557 1.00 98.06 83 ILE A N 1
ATOM 614 C CA . ILE A 1 83 ? -8.710 -10.098 0.726 1.00 98.06 83 ILE A CA 1
ATOM 615 C C . ILE A 1 83 ? -10.133 -9.744 1.172 1.00 98.06 83 ILE A C 1
ATOM 617 O O . ILE A 1 83 ? -10.481 -9.874 2.341 1.00 98.06 83 ILE A O 1
ATOM 621 N N . ARG A 1 84 ? -11.003 -9.331 0.245 1.00 97.06 84 ARG A N 1
ATOM 622 C CA . ARG A 1 84 ? -12.388 -8.935 0.553 1.00 97.06 84 ARG A CA 1
ATOM 623 C C . ARG A 1 84 ? -13.287 -10.068 1.041 1.00 97.06 84 ARG A C 1
ATOM 625 O O . ARG A 1 84 ? -14.348 -9.775 1.593 1.00 97.06 84 ARG A O 1
ATOM 632 N N . GLN A 1 85 ? -12.876 -11.323 0.875 1.00 97.00 85 GLN A N 1
ATOM 633 C CA . GLN A 1 85 ? -13.590 -12.475 1.427 1.00 97.00 85 GLN A CA 1
ATOM 634 C C . GLN A 1 85 ? -13.442 -12.556 2.953 1.00 97.00 85 GLN A C 1
ATOM 636 O O . GLN A 1 85 ? -14.332 -13.084 3.614 1.00 97.00 85 GLN A O 1
ATOM 641 N N . THR A 1 86 ? -12.363 -12.001 3.517 1.00 95.56 86 THR A N 1
ATOM 642 C CA . THR A 1 86 ? -12.026 -12.121 4.948 1.00 95.56 86 THR A CA 1
ATOM 643 C C . THR A 1 86 ? -11.803 -10.780 5.654 1.00 95.56 86 THR A C 1
ATOM 645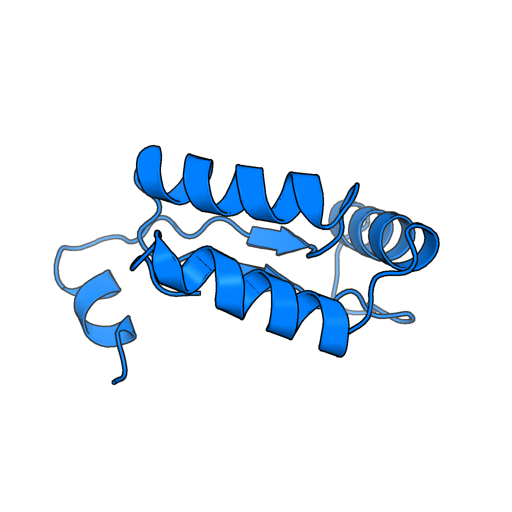 O O . THR A 1 86 ? -11.956 -10.708 6.868 1.00 95.56 86 THR A O 1
ATOM 648 N N . CYS A 1 87 ? -11.526 -9.695 4.925 1.00 96.56 87 CYS A N 1
ATOM 649 C CA . CYS A 1 87 ? -11.231 -8.373 5.479 1.00 96.56 87 CYS A CA 1
ATOM 650 C C . CYS A 1 87 ? -12.228 -7.300 5.005 1.00 96.56 87 CYS A C 1
ATOM 652 O O . CYS A 1 87 ? -12.403 -7.051 3.804 1.00 96.56 87 CYS A O 1
ATOM 654 N N . GLN A 1 88 ? -12.857 -6.626 5.975 1.00 95.50 88 GLN A N 1
ATOM 655 C CA . GLN A 1 88 ? -13.826 -5.544 5.747 1.00 95.50 88 GLN A CA 1
ATOM 656 C C . GLN A 1 88 ? -13.248 -4.136 5.944 1.00 95.50 88 GLN A C 1
ATOM 658 O O . GLN A 1 88 ? -13.938 -3.167 5.608 1.00 95.50 88 GLN A O 1
ATOM 663 N N . VAL A 1 89 ? -12.006 -4.018 6.438 1.00 96.75 89 VAL A N 1
ATOM 664 C CA . VAL A 1 89 ? -11.309 -2.728 6.541 1.00 96.75 89 VAL A CA 1
ATOM 665 C C . VAL A 1 89 ? -11.237 -2.097 5.144 1.00 96.75 89 VAL A C 1
ATOM 667 O O . VAL A 1 89 ? -10.915 -2.795 4.168 1.00 96.75 89 VAL A O 1
ATOM 670 N N . PRO A 1 90 ? -11.614 -0.814 5.003 1.00 97.19 90 PRO A N 1
ATOM 671 C CA . PRO A 1 90 ? -11.480 -0.084 3.751 1.00 97.19 90 PRO A CA 1
ATOM 672 C C . PRO A 1 90 ? -10.058 -0.177 3.183 1.00 97.19 90 PRO A C 1
ATOM 674 O O . PRO A 1 90 ? -9.080 -0.134 3.921 1.00 97.19 90 PRO A O 1
ATOM 677 N N . ILE A 1 91 ? -9.985 -0.352 1.865 1.00 95.44 91 ILE A N 1
ATOM 678 C CA . ILE A 1 91 ? -8.789 -0.289 1.012 1.00 95.44 91 ILE A CA 1
ATOM 679 C C . ILE A 1 91 ? -9.213 0.533 -0.190 1.00 95.44 91 ILE A C 1
ATOM 681 O O . ILE A 1 91 ? -10.339 0.222 -0.665 1.00 95.44 91 ILE A O 1
#

Mean predicted aligned error: 2.35 Å

Secondary structure (DSSP, 8-state):
---HHHHTTTSPPP--EEETTSS-HHHHHHHHHHHHHTT-SS-EEEPP-S--TTS-HHHHHHHHHHHHTT--HHHHHHHHHHHTTT--S--

=== Feature glossary ===
Feature key, reading from the visual/contextual features back to the raw sequence:

Rendered structure images. Structure images are PyMOL renders from six orthogonal camera directions. Cartoon representation draws helices as coils and strands as arrows; sticks shows the backbone as bonds; surface shows the solvent-excluded envelope. Rainbow coloring maps sequence position to hue (blue→red, N→C); chain coloring assigns a distinct color per polypeptide.

Contact-map, Ramachandran, and PAE plots. Three diagnostic plots accompany the record. The Cα contact map visualizes the tertiary structure as a 2D adjacency matrix (8 Å cutoff, sequence-local contacts suppressed). The Ramachandran plot shows the distribution of backbone (φ, ψ) torsions, with points in the α and β basins reflecting secondary structure content. The PAE plot shows AlphaFold's inter-residue confidence as a color matrix.

InterPro / GO / CATH / organism. The annotation block draws on four external resources. InterPro: which protein families and domains the sequence belongs to. GO: standardized terms for what the protein does, what process it participates in, and where in the cell it acts. CATH: which structural fold it has in the CATH hierarchy. Organism: the species of origin.

Nearest PDB structures. Structural nearest neighbors (via Foldseek easy-search vs the PDB). Reported per hit: target PDB id, E-value, and alignment TM-score. A TM-score above ~0.5 is the conventional threshold for 'same fold'.

Predicted aligned error. Predicted aligned error is AlphaFold's pairwise confidence. Unlike pLDDT (per-residue), PAE is per-residue-pair and captures whether two parts of the structure are correctly placed relative to each other. Units are ångströms of expected positional error.

Solvent-accessible surface area. SASA measures how much of the protein is reachable by solvent. It is computed by rolling a water-sized probe over the atomic surface and summing the exposed area (Å²). Per-residue SASA distinguishes core (buried, low SASA) from surface (exposed, high SASA) residues; total SASA is a whole-molecule size measure.

B-factor. Crystallographic B-factors measure how much each atom's electron density is smeared out, in Å². They rise in mobile loops and surface residues and fall in the buried interior. In AlphaFold models this column is repurposed to hold pLDDT instead.

pLDDT. For AlphaFold models, the B-factor field carries pLDDT — the model's own estimate of local accuracy on a 0–100 scale. Regions with pLDDT<50 should be treated as essentially unmodeled; they often correspond to intrinsically disordered segments.

Backbone torsions (φ/ψ). φ (phi) and ψ (psi) are the two rotatable backbone dihedrals per residue: φ is the C(i-1)–N–Cα–C torsion, ψ is the N–Cα–C–N(i+1) torsion, both in degrees on (−180°, 180°]. α-helical residues cluster near (−60°, −45°); β-strand residues near (−120°, +130°). A Ramachandran plot is simply a scatter of (φ, ψ) for every residue.

Radius of gyration, Cα contacts, bounding box. Radius of gyration (Rg) is the root-mean-square distance of Cα atoms from their centroid — a single number for overall size and compactness. A globular domain of N residues has Rg ≈ 2.2·N^0.38 Å; an extended or disordered chain has a much larger Rg. The Cα contact count is the number of residue pairs whose Cα atoms are within 8 Å and are more than four positions apart in sequence — a standard proxy for tertiary packing density. The bounding box is the smallest axis-aligned box enclosing all Cα atoms.

Secondary structure (3-state, P-SEA). Three-state secondary structure (P-SEA) collapses the eight DSSP classes into helix (a), strand (b), and coil (c). P-SEA assigns these from Cα geometry alone — distances and angles — without requiring backbone oxygens, so it works on any Cα trace.

Secondary structure (8-state, DSSP). Secondary structure is the local, repeating backbone conformation. DSSP classifies it into eight states by reading the hydrogen-bond network: three helix types (H, G, I), two β types (E, B), two non-regular types (T, S), and unstructured coil (-).

Foldseek 3Di. The Foldseek 3Di string encodes local tertiary geometry as a 20-letter alphabet — one character per residue — derived from the relative positions of nearby Cα atoms. Unlike the amino-acid sequence, 3Di is a direct function of the 3D structure, so two proteins with the same fold have similar 3Di strings even at low sequence identity.

mmCIF coordinates. Structure coordinates are given as an mmCIF _atom_site loop: one row per atom with element, residue name, chain id, sequence number, and x/y/z position in Å. Only the four main-chain atoms per residue are included here; side chains are omitted to keep the record compact.

Sequence. This is the polypeptide sequence — one letter per residue, N-terminus first. Length ranges from a few dozen residues for small domains to over a thousand for large multi-domain proteins.